Protein AF-A0A662YD24-F1 (afdb_monomer_lite)

Radius of gyration: 23.72 Å; chains: 1; bounding box: 53×41×60 Å

Structure (mmCIF, N/CA/C/O backbone):
data_AF-A0A662YD24-F1
#
_entry.id   AF-A0A662YD24-F1
#
loop_
_atom_site.group_PDB
_atom_site.id
_atom_site.type_symbol
_atom_site.label_atom_id
_atom_site.label_alt_id
_atom_site.label_comp_id
_atom_site.label_asym_id
_atom_site.label_entity_id
_atom_site.label_seq_id
_atom_site.pdbx_PDB_ins_code
_atom_site.Cartn_x
_atom_site.Cartn_y
_atom_site.Cartn_z
_atom_site.occupancy
_atom_site.B_iso_or_equiv
_atom_site.auth_seq_id
_atom_site.auth_comp_id
_atom_site.auth_asym_id
_atom_site.auth_atom_id
_atom_site.pdbx_PDB_model_num
ATOM 1 N N . VAL A 1 1 ? -9.708 -25.178 0.524 1.00 59.88 1 VAL A N 1
ATOM 2 C CA . VAL A 1 1 ? -10.673 -24.578 1.468 1.00 59.88 1 VAL A CA 1
ATOM 3 C C . VAL A 1 1 ? -10.230 -23.145 1.630 1.00 59.88 1 VAL A C 1
ATOM 5 O O . VAL A 1 1 ? -9.036 -22.962 1.853 1.00 59.88 1 VAL A O 1
ATOM 8 N N . ASP A 1 2 ? -11.105 -22.173 1.386 1.00 69.94 2 ASP A N 1
ATOM 9 C CA . ASP A 1 2 ? -10.771 -20.781 1.680 1.00 69.94 2 ASP A CA 1
ATOM 10 C C . ASP A 1 2 ? -10.550 -20.667 3.195 1.00 69.94 2 ASP A C 1
ATOM 12 O O . ASP A 1 2 ? -11.336 -21.193 3.984 1.00 69.94 2 ASP A O 1
ATOM 16 N N . VAL A 1 3 ? -9.420 -20.099 3.605 1.00 65.69 3 VAL A N 1
ATOM 17 C CA . VAL A 1 3 ? -9.069 -20.001 5.028 1.00 65.69 3 VAL A CA 1
ATOM 18 C C . VAL A 1 3 ? -9.984 -18.988 5.718 1.00 65.69 3 VAL A C 1
ATOM 20 O O . VAL A 1 3 ? -10.298 -19.160 6.895 1.00 65.69 3 VAL A O 1
ATOM 23 N N . ASP A 1 4 ? -10.490 -18.008 4.968 1.00 72.56 4 ASP A N 1
ATOM 24 C CA . ASP A 1 4 ? -11.421 -17.001 5.471 1.00 72.56 4 ASP A CA 1
ATOM 25 C C . ASP A 1 4 ? -12.812 -17.602 5.752 1.00 72.56 4 ASP A C 1
ATOM 27 O O . ASP A 1 4 ? -13.483 -17.189 6.699 1.00 72.56 4 ASP A O 1
ATOM 31 N N . ASP A 1 5 ? -13.215 -18.648 5.015 1.00 76.31 5 ASP A N 1
ATOM 32 C CA . ASP A 1 5 ? -14.465 -19.384 5.268 1.00 76.31 5 ASP A CA 1
ATOM 33 C C . ASP A 1 5 ? -14.425 -20.161 6.597 1.00 76.31 5 ASP A C 1
ATOM 35 O O . ASP A 1 5 ? -15.463 -20.397 7.219 1.00 76.31 5 ASP A O 1
ATOM 39 N N . LEU A 1 6 ? -13.231 -20.568 7.048 1.00 81.88 6 LEU A N 1
ATOM 40 C CA . LEU A 1 6 ? -13.041 -21.276 8.321 1.00 81.88 6 LEU A CA 1
ATOM 41 C C . LEU A 1 6 ? -13.067 -20.330 9.529 1.00 81.88 6 LEU A C 1
ATOM 43 O O . LEU A 1 6 ? -13.364 -20.771 10.640 1.00 81.88 6 LEU A O 1
ATOM 47 N N . TYR A 1 7 ? -12.774 -19.045 9.318 1.00 78.69 7 TYR A N 1
ATOM 48 C CA . TYR A 1 7 ? -12.680 -18.030 10.367 1.00 78.69 7 TYR A CA 1
ATOM 49 C C . TYR A 1 7 ? -13.389 -16.744 9.928 1.00 78.69 7 TYR A C 1
ATOM 51 O O . TYR A 1 7 ? -12.737 -15.738 9.632 1.00 78.69 7 TYR A O 1
ATOM 59 N N . PRO A 1 8 ? -14.733 -16.759 9.883 1.00 84.75 8 PRO A N 1
ATOM 60 C CA . PRO A 1 8 ? -15.501 -15.620 9.413 1.00 84.75 8 PRO A CA 1
ATOM 61 C C . PRO A 1 8 ? -15.218 -14.381 10.265 1.00 84.75 8 PRO A C 1
ATOM 63 O O . PRO A 1 8 ? -15.161 -14.433 11.495 1.00 84.75 8 PRO A O 1
ATOM 66 N N . TYR A 1 9 ? -15.068 -13.242 9.593 1.00 85.69 9 TYR A N 1
ATOM 67 C CA . TYR A 1 9 ? -14.779 -11.970 10.246 1.00 85.69 9 TYR A CA 1
ATOM 68 C C . TYR A 1 9 ? -15.858 -11.588 11.275 1.00 85.69 9 TYR A C 1
ATOM 70 O O . TYR A 1 9 ? -17.038 -11.471 10.938 1.00 85.69 9 TYR A O 1
ATOM 78 N N . ASN A 1 10 ? -15.431 -11.309 12.512 1.00 88.38 10 ASN A N 1
ATOM 79 C CA . ASN A 1 10 ? -16.286 -10.818 13.592 1.00 88.38 10 ASN A CA 1
ATOM 80 C C . ASN A 1 10 ? -15.964 -9.342 13.928 1.00 88.38 10 ASN A C 1
ATOM 82 O O . ASN A 1 10 ? -14.925 -9.067 14.538 1.00 88.38 10 ASN A O 1
ATOM 86 N N . PRO A 1 11 ? -16.845 -8.377 13.593 1.00 87.19 11 PRO A N 1
ATOM 87 C CA . PRO A 1 11 ? -16.607 -6.949 13.837 1.00 87.19 11 PRO A CA 1
ATOM 88 C C . PRO A 1 11 ? -16.640 -6.540 15.318 1.00 87.19 11 PRO A C 1
ATOM 90 O O . PRO A 1 11 ? -16.253 -5.415 15.650 1.00 87.19 11 PRO A O 1
ATOM 93 N N . SER A 1 12 ? -17.109 -7.425 16.200 1.00 89.94 12 SER A N 1
ATOM 94 C CA . SER A 1 12 ? -17.117 -7.210 17.651 1.00 89.94 12 SER A CA 1
ATOM 95 C C . SER A 1 12 ? -15.782 -7.549 18.311 1.00 89.94 12 SER A C 1
ATOM 97 O O . SER A 1 12 ? -15.547 -7.125 19.437 1.00 89.94 12 SER A O 1
ATOM 99 N N . GLU A 1 13 ? -14.909 -8.283 17.621 1.00 90.25 13 GLU A N 1
ATOM 100 C CA . GLU A 1 13 ? -13.639 -8.775 18.170 1.00 90.25 13 GLU A CA 1
ATOM 101 C C . GLU A 1 13 ? -12.427 -8.295 17.365 1.00 90.25 13 GLU A C 1
ATOM 103 O O . GLU A 1 13 ? -11.344 -8.117 17.920 1.00 90.25 13 GLU A O 1
ATOM 108 N N . TYR A 1 14 ? -12.605 -8.025 16.068 1.00 89.94 14 TYR A N 1
ATOM 109 C CA . TYR A 1 14 ? -11.510 -7.703 15.160 1.00 89.94 14 TYR A CA 1
ATOM 110 C C . TYR A 1 14 ? -11.749 -6.412 14.379 1.00 89.94 14 TYR A C 1
ATOM 112 O O . TYR A 1 14 ? -12.860 -6.095 13.947 1.00 89.94 14 TYR A O 1
ATOM 120 N N . VAL A 1 15 ? -10.665 -5.685 14.112 1.00 90.50 15 VAL A N 1
ATOM 121 C CA . VAL A 1 15 ? -10.668 -4.544 13.190 1.00 90.50 15 VAL A CA 1
ATOM 122 C C . VAL A 1 15 ? -10.335 -5.031 11.789 1.00 90.50 15 VAL A C 1
ATOM 124 O O . VAL A 1 15 ? -9.327 -5.704 11.588 1.00 90.50 15 VAL A O 1
ATOM 127 N N . ARG A 1 16 ? -11.143 -4.636 10.804 1.00 90.25 16 ARG A N 1
ATOM 128 C CA . ARG A 1 16 ? -10.837 -4.869 9.393 1.00 90.25 16 ARG A CA 1
ATOM 129 C C . ARG A 1 16 ? -10.109 -3.669 8.793 1.00 90.25 16 ARG A C 1
ATOM 131 O O . ARG A 1 16 ? -10.621 -2.546 8.825 1.00 90.25 16 ARG A O 1
ATOM 138 N N . LYS A 1 17 ? -8.939 -3.924 8.209 1.00 89.00 17 LYS A N 1
ATOM 139 C CA . LYS A 1 17 ? -8.144 -2.953 7.449 1.00 89.00 17 LYS A CA 1
ATOM 140 C C . LYS A 1 17 ? -7.943 -3.486 6.036 1.00 89.00 17 LYS A C 1
ATOM 142 O O . LYS A 1 17 ? -7.218 -4.456 5.841 1.00 89.00 17 LYS A O 1
ATOM 147 N N . ASP A 1 18 ? -8.585 -2.844 5.070 1.00 88.69 18 ASP A N 1
ATOM 148 C CA . ASP A 1 18 ? -8.429 -3.178 3.660 1.00 88.69 18 ASP A CA 1
ATOM 149 C C . ASP A 1 18 ? -7.336 -2.302 3.041 1.00 88.69 18 ASP A C 1
ATOM 151 O O . ASP A 1 18 ? -7.263 -1.091 3.288 1.00 88.69 18 ASP A O 1
ATOM 155 N N . TYR A 1 19 ? -6.522 -2.918 2.190 1.00 86.88 19 TYR A N 1
ATOM 156 C CA . TYR A 1 19 ? -5.499 -2.246 1.402 1.00 86.88 19 TYR A CA 1
ATOM 157 C C . TYR A 1 19 ? -5.849 -2.368 -0.075 1.00 86.88 19 TYR A C 1
ATOM 159 O O . TYR A 1 19 ? -6.164 -3.446 -0.574 1.00 86.88 19 TYR A O 1
ATOM 167 N N . SER A 1 20 ? -5.787 -1.258 -0.793 1.00 87.75 20 SER A N 1
ATOM 168 C CA . SER A 1 20 ? -5.928 -1.231 -2.244 1.00 87.75 20 SER A CA 1
ATOM 169 C C . SER A 1 20 ? -4.747 -0.479 -2.824 1.00 87.75 20 SER A C 1
ATOM 171 O O . SER A 1 20 ? -4.421 0.616 -2.374 1.00 87.75 20 SER A O 1
ATOM 173 N N . GLY A 1 21 ? -4.080 -1.075 -3.802 1.00 88.44 21 GLY A N 1
ATOM 174 C CA . GLY A 1 21 ? -2.898 -0.499 -4.425 1.00 88.44 21 GLY A CA 1
ATOM 175 C C . GLY A 1 21 ? -2.955 -0.650 -5.932 1.00 88.44 21 GLY A C 1
ATOM 176 O O . GLY A 1 21 ? -3.482 -1.633 -6.445 1.00 88.44 21 GLY A O 1
ATOM 177 N N . ALA A 1 22 ? -2.396 0.327 -6.634 1.00 89.81 22 ALA A N 1
ATOM 178 C CA . ALA A 1 22 ? -2.190 0.269 -8.069 1.00 89.81 22 ALA A CA 1
ATOM 179 C C . ALA A 1 22 ? -0.760 0.693 -8.394 1.00 89.81 22 ALA A C 1
ATOM 181 O O . ALA A 1 22 ? -0.246 1.677 -7.855 1.00 89.81 22 ALA A O 1
ATOM 182 N N . VAL A 1 23 ? -0.130 -0.051 -9.298 1.00 89.25 23 VAL A N 1
ATOM 183 C CA . VAL A 1 23 ? 1.192 0.250 -9.840 1.00 89.25 23 VAL A CA 1
ATOM 184 C C . VAL A 1 23 ? 1.081 0.293 -11.355 1.00 89.25 23 VAL A C 1
ATOM 186 O O . VAL A 1 23 ? 0.543 -0.623 -11.969 1.00 89.25 23 VAL A O 1
ATOM 189 N N . VAL A 1 24 ? 1.601 1.360 -11.954 1.00 93.50 24 VAL A N 1
ATOM 190 C CA . VAL A 1 24 ? 1.692 1.535 -13.401 1.00 93.50 24 VAL A CA 1
ATOM 191 C C . VAL A 1 24 ? 3.162 1.668 -13.767 1.00 93.50 24 VAL A C 1
ATOM 193 O O . VAL A 1 24 ? 3.841 2.586 -13.303 1.00 93.50 24 VAL A O 1
ATOM 196 N N . LEU A 1 25 ? 3.640 0.759 -14.612 1.00 91.06 25 LEU A N 1
ATOM 197 C CA . LEU A 1 25 ? 4.974 0.808 -15.200 1.00 91.06 25 LEU A CA 1
ATOM 198 C C . LEU A 1 25 ? 4.851 1.311 -16.635 1.00 91.06 25 LEU A C 1
ATOM 200 O O . LEU A 1 25 ? 4.077 0.776 -17.423 1.00 91.06 25 LEU A O 1
ATOM 204 N N . THR A 1 26 ? 5.583 2.367 -16.969 1.00 94.44 26 THR A N 1
ATOM 205 C CA . THR A 1 26 ? 5.638 2.919 -18.325 1.00 94.44 26 THR A CA 1
ATOM 206 C C . THR A 1 26 ? 7.066 2.828 -18.835 1.00 94.44 26 THR A C 1
ATOM 208 O O . THR A 1 26 ? 7.951 3.494 -18.305 1.00 94.44 26 THR A O 1
ATOM 211 N N . ALA A 1 27 ? 7.282 1.999 -19.851 1.00 92.00 27 ALA A N 1
ATOM 212 C CA . ALA A 1 27 ? 8.557 1.892 -20.543 1.00 92.00 27 ALA A CA 1
ATOM 213 C C . ALA A 1 27 ? 8.672 2.994 -21.604 1.00 92.00 27 ALA A C 1
ATOM 215 O O . ALA A 1 27 ? 7.741 3.216 -22.379 1.00 92.00 27 ALA A O 1
ATOM 216 N N . MET A 1 28 ? 9.807 3.683 -21.633 1.00 90.62 28 MET A N 1
ATOM 217 C CA . MET A 1 28 ? 10.119 4.743 -22.586 1.00 90.62 28 MET A CA 1
ATOM 218 C C . MET A 1 28 ? 11.530 4.521 -23.123 1.00 90.62 28 MET A C 1
ATOM 220 O O . MET A 1 28 ? 12.425 4.143 -22.373 1.00 90.62 28 MET A O 1
ATOM 224 N N . LYS A 1 29 ? 11.731 4.767 -24.415 1.00 89.50 29 LYS A N 1
ATOM 225 C CA . LYS A 1 29 ? 13.062 4.805 -25.022 1.00 89.50 29 LYS A CA 1
ATOM 226 C C . LYS A 1 29 ? 13.558 6.244 -25.006 1.00 89.50 29 LYS A C 1
ATOM 228 O O . LYS A 1 29 ? 12.829 7.142 -25.429 1.00 89.50 29 LYS A O 1
ATOM 233 N N . ARG A 1 30 ? 14.765 6.466 -24.500 1.00 80.12 30 ARG A N 1
ATOM 234 C CA . ARG A 1 30 ? 15.424 7.768 -24.478 1.00 80.12 30 ARG A CA 1
ATOM 235 C C . ARG A 1 30 ? 16.714 7.669 -25.278 1.00 80.12 30 ARG A C 1
ATOM 237 O O . ARG A 1 30 ? 17.546 6.815 -24.996 1.00 80.12 30 ARG A O 1
ATOM 244 N N . LYS A 1 31 ? 16.906 8.578 -26.233 1.00 76.94 31 LYS A N 1
ATOM 245 C CA . LYS A 1 31 ? 18.191 8.689 -26.920 1.00 76.94 31 LYS A CA 1
ATOM 246 C C . LYS A 1 31 ? 19.243 9.149 -25.912 1.00 76.94 31 LYS A C 1
ATOM 248 O O . LYS A 1 31 ? 19.020 10.127 -25.198 1.00 76.94 31 LYS A O 1
ATOM 253 N N . LYS A 1 32 ? 20.365 8.438 -25.838 1.00 68.69 32 LYS A N 1
ATOM 254 C CA . LYS A 1 32 ? 21.499 8.806 -24.988 1.00 68.69 32 LYS A CA 1
ATOM 255 C C . LYS A 1 32 ? 21.998 10.186 -25.426 1.00 68.69 32 LYS A C 1
ATOM 257 O O . LYS A 1 32 ? 22.391 10.353 -26.580 1.00 68.69 32 LYS A O 1
ATOM 262 N N . GLU A 1 33 ? 21.933 11.189 -24.549 1.00 62.03 33 GLU A N 1
ATOM 263 C CA . GLU A 1 33 ? 22.526 12.492 -24.858 1.00 62.03 33 GLU A CA 1
ATOM 264 C C . GLU A 1 33 ? 24.036 12.296 -24.997 1.00 62.03 33 GLU A C 1
ATOM 266 O O . GLU A 1 33 ? 24.719 11.863 -24.065 1.00 62.03 33 GLU A O 1
ATOM 271 N N . VAL A 1 34 ? 24.544 12.557 -26.201 1.00 57.69 34 VAL A N 1
ATOM 272 C CA . VAL A 1 34 ? 25.975 12.576 -26.489 1.00 57.69 34 VAL A CA 1
ATOM 273 C C . VAL A 1 34 ? 26.546 13.763 -25.725 1.00 57.69 34 VAL A C 1
ATOM 275 O O . VAL A 1 34 ? 26.470 14.901 -26.182 1.00 57.69 34 VAL A O 1
ATOM 278 N N . GLY A 1 35 ? 27.075 13.509 -24.528 1.00 51.38 35 GLY A N 1
ATOM 279 C CA . GLY A 1 35 ? 27.946 14.466 -23.862 1.00 51.38 35 GLY A CA 1
ATOM 280 C C . GLY A 1 35 ? 29.090 14.828 -24.808 1.00 51.38 35 GLY A C 1
ATOM 281 O O . GLY A 1 35 ? 29.608 13.957 -25.508 1.00 51.38 35 GLY A O 1
ATOM 282 N N . GLU A 1 36 ? 29.446 16.111 -24.851 1.00 50.91 36 GLU A N 1
ATOM 283 C CA . GLU A 1 36 ? 30.554 16.689 -25.620 1.00 50.91 36 GLU A CA 1
ATOM 284 C C . GLU A 1 36 ? 31.911 16.062 -25.238 1.00 50.91 36 GLU A C 1
ATOM 286 O O . GLU A 1 36 ? 32.741 16.683 -24.583 1.00 50.91 36 GLU A O 1
ATOM 291 N N . SER A 1 37 ? 32.154 14.801 -25.592 1.00 52.16 37 SER A N 1
ATOM 292 C CA . SER A 1 37 ? 33.438 14.127 -25.378 1.00 52.16 37 SER A CA 1
ATOM 293 C C . SER A 1 37 ? 33.541 12.790 -26.118 1.00 52.16 37 SER A C 1
ATOM 295 O O . SER A 1 37 ? 33.961 11.787 -25.553 1.00 52.16 37 SER A O 1
ATOM 297 N N . SER A 1 38 ? 33.220 12.753 -27.410 1.00 43.31 38 SER A N 1
ATOM 298 C CA . SER A 1 38 ? 33.982 11.923 -28.359 1.00 43.31 38 SER A CA 1
ATOM 299 C C . SER A 1 38 ? 33.563 12.216 -29.785 1.00 43.31 38 SER A C 1
ATOM 301 O O . SER A 1 38 ? 32.514 11.789 -30.259 1.00 43.31 38 SER A O 1
ATOM 303 N N . ALA A 1 39 ? 34.435 12.931 -30.486 1.00 51.09 39 ALA A N 1
ATOM 304 C CA . ALA A 1 39 ? 34.498 12.818 -31.925 1.00 51.09 39 ALA A CA 1
ATOM 305 C C . ALA A 1 39 ? 34.911 11.380 -32.291 1.00 51.09 39 ALA A C 1
ATOM 307 O O . ALA A 1 39 ? 35.792 10.805 -31.655 1.00 51.09 39 ALA A O 1
ATOM 308 N N . THR A 1 40 ? 34.314 10.877 -33.374 1.00 47.88 40 THR A N 1
ATOM 309 C CA . THR A 1 40 ? 34.678 9.688 -34.169 1.00 47.88 40 THR A CA 1
ATOM 310 C C . THR A 1 40 ? 34.172 8.330 -33.668 1.00 47.88 40 THR A C 1
ATOM 312 O O . THR A 1 40 ? 34.766 7.695 -32.805 1.00 47.88 40 THR A O 1
ATOM 315 N N . THR A 1 41 ? 33.123 7.802 -34.305 1.00 42.06 41 THR A N 1
ATOM 316 C CA . THR A 1 41 ? 33.218 6.758 -35.354 1.00 42.06 41 THR A CA 1
ATOM 317 C C . THR A 1 41 ? 31.812 6.228 -35.659 1.00 42.06 41 THR A C 1
ATOM 319 O O . THR A 1 41 ? 31.042 5.923 -34.755 1.00 42.06 41 THR A O 1
ATOM 322 N N . GLU A 1 42 ? 31.477 6.161 -36.945 1.00 53.25 42 GLU A N 1
ATOM 323 C CA . GLU A 1 42 ? 30.235 5.604 -37.483 1.00 53.25 42 GLU A CA 1
ATOM 324 C C . GLU A 1 42 ? 30.072 4.120 -37.103 1.00 53.25 42 GLU A C 1
ATOM 326 O O . GLU A 1 42 ? 30.923 3.290 -37.419 1.00 53.25 42 GLU A O 1
ATOM 331 N N . GLY A 1 43 ? 28.952 3.784 -36.459 1.00 42.94 43 GLY A N 1
ATOM 332 C CA . GLY A 1 43 ? 28.474 2.421 -36.229 1.00 42.94 43 GLY A CA 1
ATOM 333 C C . GLY A 1 43 ? 26.950 2.445 -36.048 1.00 42.94 43 GLY A C 1
ATOM 334 O O . GLY A 1 43 ? 26.448 3.366 -35.399 1.00 42.94 43 GLY A O 1
ATOM 335 N N . PRO A 1 44 ? 26.184 1.517 -36.654 1.00 54.22 44 PRO A N 1
ATOM 336 C CA . PRO A 1 44 ? 24.739 1.508 -36.524 1.00 54.22 44 PRO A CA 1
ATOM 337 C C . PRO A 1 44 ? 24.411 0.855 -35.192 1.00 54.22 44 PRO A C 1
ATOM 339 O O . PRO A 1 44 ? 24.602 -0.342 -35.057 1.00 54.22 44 PRO A O 1
ATOM 342 N N . GLU A 1 45 ? 23.989 1.655 -34.223 1.00 52.56 45 GLU A N 1
ATOM 343 C CA . GLU A 1 45 ? 23.090 1.299 -33.121 1.00 52.56 45 GLU A CA 1
ATOM 344 C C . GLU A 1 45 ? 23.149 2.466 -32.133 1.00 52.56 45 GLU A C 1
ATOM 346 O O . GLU A 1 45 ? 23.951 2.509 -31.204 1.00 52.56 45 GLU A O 1
ATOM 351 N N . ASP A 1 46 ? 22.306 3.472 -32.385 1.00 56.38 46 ASP A N 1
ATOM 352 C CA . ASP A 1 46 ? 21.849 4.367 -31.327 1.00 56.38 46 ASP A CA 1
ATOM 353 C C . ASP A 1 46 ? 21.238 3.460 -30.237 1.00 56.38 46 ASP A C 1
ATOM 355 O O . ASP A 1 46 ? 20.085 3.041 -30.351 1.00 56.38 46 ASP A O 1
ATOM 359 N N . GLU A 1 47 ? 22.023 3.069 -29.228 1.00 62.53 47 GLU A N 1
ATOM 360 C CA . GLU A 1 47 ? 21.526 2.335 -28.062 1.00 62.53 47 GLU A CA 1
ATOM 361 C C . GLU A 1 47 ? 20.565 3.256 -27.301 1.00 62.53 47 GLU A C 1
ATOM 363 O O . GLU A 1 47 ? 20.952 4.033 -26.424 1.00 62.53 47 GLU A O 1
ATOM 368 N N . ASP A 1 48 ? 19.294 3.208 -27.692 1.00 73.94 48 ASP A N 1
ATOM 369 C CA . ASP A 1 48 ? 18.204 3.844 -26.972 1.00 73.94 48 ASP A CA 1
ATOM 370 C C . ASP A 1 48 ? 18.182 3.304 -25.536 1.00 73.94 48 ASP A C 1
ATOM 372 O O . ASP A 1 48 ? 17.939 2.119 -25.291 1.00 73.94 48 ASP A O 1
ATOM 376 N N . GLU A 1 49 ? 18.396 4.185 -24.565 1.00 83.56 49 GLU A N 1
ATOM 377 C CA . GLU A 1 49 ? 18.310 3.854 -23.153 1.00 83.56 49 GLU A CA 1
ATOM 378 C C . GLU A 1 49 ? 16.848 3.562 -22.790 1.00 83.56 49 GLU A C 1
ATOM 380 O O . GLU A 1 49 ? 15.958 4.405 -22.962 1.00 83.56 49 GLU A O 1
ATOM 385 N N . LEU A 1 50 ? 16.582 2.364 -22.264 1.00 84.25 50 LEU A N 1
ATOM 386 C CA . LEU A 1 50 ? 15.264 2.011 -21.750 1.00 84.25 50 LEU A CA 1
ATOM 387 C C . LEU A 1 50 ? 15.069 2.613 -20.354 1.00 84.25 50 LEU A C 1
ATOM 389 O O . LEU A 1 50 ? 15.642 2.149 -19.371 1.00 84.25 50 LEU A O 1
ATOM 393 N N . VAL A 1 51 ? 14.191 3.605 -20.255 1.00 87.62 51 VAL A N 1
ATOM 394 C CA . VAL A 1 51 ? 13.769 4.204 -18.988 1.00 87.62 51 VAL A CA 1
ATOM 395 C C . VAL A 1 51 ? 12.405 3.643 -18.603 1.00 87.62 51 VAL A C 1
ATOM 397 O O . VAL A 1 51 ? 11.431 3.776 -19.344 1.00 87.62 51 VAL A O 1
ATOM 400 N N . VAL A 1 52 ? 12.303 3.045 -17.416 1.00 87.94 52 VAL A N 1
ATOM 401 C CA . VAL A 1 52 ? 11.020 2.601 -16.854 1.00 87.94 52 VAL A CA 1
ATOM 402 C C . VAL A 1 52 ? 10.574 3.586 -15.780 1.00 87.94 52 VAL A C 1
ATOM 404 O O . VAL A 1 52 ? 11.200 3.715 -14.730 1.00 87.94 52 VAL A O 1
ATOM 407 N N . VAL A 1 53 ? 9.462 4.274 -16.031 1.00 90.69 53 VAL A N 1
ATOM 408 C CA . VAL A 1 53 ? 8.821 5.156 -15.053 1.00 90.69 53 VAL A CA 1
ATOM 409 C C . VAL A 1 53 ? 7.764 4.370 -14.295 1.00 90.69 53 VAL A C 1
ATOM 411 O O . VAL A 1 53 ? 6.794 3.884 -14.877 1.00 90.69 53 VAL A O 1
ATOM 414 N N . MET A 1 54 ? 7.927 4.292 -12.980 1.00 89.19 54 MET A N 1
ATOM 415 C CA . MET A 1 54 ? 6.947 3.691 -12.090 1.00 89.19 54 MET A CA 1
ATOM 416 C C . MET A 1 54 ? 6.082 4.763 -11.425 1.00 89.19 54 MET A C 1
ATOM 418 O O . MET A 1 54 ? 6.588 5.676 -10.774 1.00 89.19 54 MET A O 1
ATOM 422 N N . ARG A 1 55 ? 4.762 4.608 -11.525 1.00 91.06 55 ARG A N 1
ATOM 423 C CA . ARG A 1 55 ? 3.769 5.384 -10.774 1.00 91.06 55 ARG A CA 1
ATOM 424 C C . ARG A 1 55 ? 3.015 4.440 -9.852 1.00 91.06 55 ARG A C 1
ATOM 426 O O . ARG A 1 55 ? 2.649 3.343 -10.263 1.00 91.06 55 ARG A O 1
ATOM 433 N N . ARG A 1 56 ? 2.784 4.853 -8.609 1.00 88.44 56 ARG A N 1
ATOM 434 C CA . ARG A 1 56 ? 2.073 4.042 -7.616 1.00 88.44 56 ARG A CA 1
ATOM 435 C C . ARG A 1 56 ? 1.062 4.877 -6.854 1.00 88.44 56 ARG A C 1
ATOM 437 O O . ARG A 1 56 ? 1.309 6.053 -6.599 1.00 88.44 56 ARG A O 1
ATOM 444 N N . ALA A 1 57 ? -0.034 4.246 -6.469 1.00 87.56 57 ALA A N 1
ATOM 445 C CA . ALA A 1 57 ? -1.033 4.807 -5.577 1.00 87.56 57 ALA A CA 1
ATOM 446 C C . ALA A 1 57 ? -1.503 3.724 -4.606 1.00 87.56 57 ALA A C 1
ATOM 448 O O . ALA A 1 57 ? -1.593 2.550 -4.969 1.00 87.56 57 ALA A O 1
ATOM 449 N N . GLY A 1 58 ? -1.797 4.130 -3.377 1.00 85.56 58 GLY A N 1
ATOM 450 C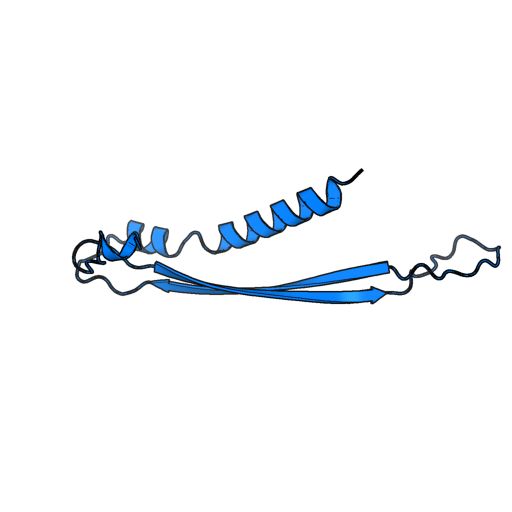 CA . GLY A 1 58 ? -2.318 3.260 -2.334 1.00 85.56 58 GLY A CA 1
ATOM 451 C C . GLY A 1 58 ? -3.479 3.933 -1.619 1.00 85.56 58 GLY A C 1
ATOM 452 O O . GLY A 1 58 ? -3.467 5.142 -1.403 1.00 85.56 58 GLY A O 1
ATOM 453 N N . TYR A 1 59 ? -4.473 3.138 -1.250 1.00 86.06 59 TYR A N 1
ATOM 454 C CA . TYR A 1 59 ? -5.621 3.534 -0.454 1.00 86.06 59 TYR A CA 1
ATOM 455 C C . TYR A 1 59 ? -5.806 2.529 0.684 1.00 86.06 59 TYR A C 1
ATOM 457 O O . TYR A 1 59 ? -5.773 1.317 0.469 1.00 86.06 59 TYR A O 1
ATOM 465 N N . VAL A 1 60 ? -5.980 3.043 1.899 1.00 87.25 60 VAL A N 1
ATOM 466 C CA . VAL A 1 60 ? -6.275 2.246 3.093 1.00 87.25 60 VAL A CA 1
ATOM 467 C C . VAL A 1 60 ? -7.692 2.562 3.536 1.00 87.25 60 VAL A C 1
ATOM 469 O O . VAL A 1 60 ? -8.039 3.731 3.711 1.00 87.25 60 VAL A O 1
ATOM 472 N N . LYS A 1 61 ? -8.481 1.521 3.797 1.00 89.75 61 LYS A N 1
ATOM 473 C CA . LYS A 1 61 ? -9.785 1.643 4.446 1.00 89.75 61 LYS A CA 1
ATOM 474 C C . LYS A 1 61 ? -9.773 0.896 5.771 1.00 89.75 61 LYS A C 1
ATOM 476 O O . LYS A 1 61 ? -9.685 -0.327 5.799 1.00 89.75 61 LYS A O 1
ATOM 481 N N . ILE A 1 62 ? -9.899 1.636 6.867 1.00 89.69 62 ILE A N 1
ATOM 482 C CA . ILE A 1 62 ? -10.120 1.064 8.197 1.00 89.69 62 ILE A CA 1
ATOM 483 C C . ILE A 1 62 ? -11.625 1.088 8.451 1.00 89.69 62 ILE A C 1
ATOM 485 O O . ILE A 1 62 ? -12.247 2.152 8.427 1.00 89.69 62 ILE A O 1
ATOM 489 N N . HIS A 1 63 ? -12.227 -0.081 8.653 1.00 89.38 63 HIS A N 1
ATOM 490 C CA . HIS A 1 63 ? -13.644 -0.173 8.996 1.00 89.38 63 HIS A CA 1
ATOM 491 C C . HIS A 1 63 ? -13.844 0.186 10.464 1.00 89.38 63 HIS A C 1
ATOM 493 O O . HIS A 1 63 ? -13.032 -0.178 11.313 1.00 89.38 63 HIS A O 1
ATOM 499 N N . ARG A 1 64 ? -14.937 0.894 10.771 1.00 87.81 64 ARG A N 1
ATOM 500 C CA . ARG A 1 64 ? -15.287 1.227 12.154 1.00 87.81 64 ARG A CA 1
ATOM 501 C C . ARG A 1 64 ? -15.652 -0.066 12.901 1.00 87.81 64 ARG A C 1
ATOM 503 O O . ARG A 1 64 ? -16.639 -0.690 12.511 1.00 87.81 64 ARG A O 1
ATOM 510 N N . PRO A 1 65 ? -14.914 -0.458 13.952 1.00 90.19 65 PRO A N 1
ATOM 511 C CA . PRO A 1 65 ? -15.278 -1.621 14.754 1.00 90.19 65 PRO A CA 1
ATOM 512 C C . PRO A 1 65 ? -16.490 -1.333 15.647 1.00 90.19 65 PRO A C 1
ATOM 514 O O . PRO A 1 65 ? -16.822 -0.175 15.912 1.00 90.19 65 PRO A O 1
ATOM 517 N N . ALA A 1 66 ? -17.128 -2.395 16.146 1.00 93.19 66 ALA A N 1
ATOM 518 C CA . ALA A 1 66 ? -18.253 -2.289 17.079 1.00 93.19 66 ALA A CA 1
ATOM 519 C C . ALA A 1 66 ? -17.823 -2.008 18.536 1.00 93.19 66 ALA A C 1
ATOM 521 O O . ALA A 1 66 ? -18.670 -1.837 19.410 1.00 93.19 66 ALA A O 1
ATOM 522 N N . PHE A 1 67 ? -16.516 -1.945 18.799 1.00 91.88 67 PHE A N 1
ATOM 523 C CA . PHE A 1 67 ? -15.925 -1.714 20.114 1.00 91.88 67 PHE A CA 1
ATOM 524 C C . PHE A 1 67 ? -15.033 -0.462 20.11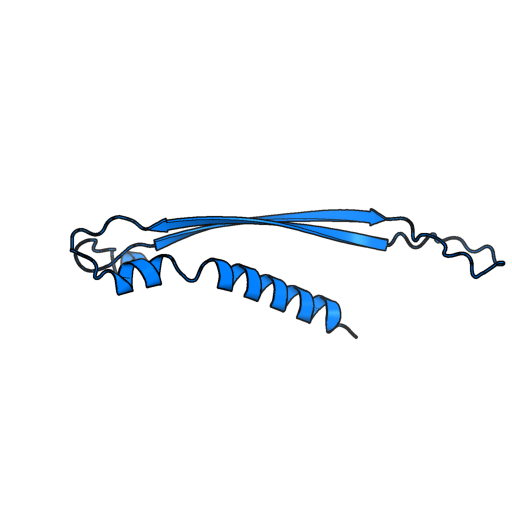5 1.00 91.88 67 PHE A C 1
ATOM 526 O O . PHE A 1 67 ? -14.513 -0.066 19.067 1.00 91.88 67 PHE A O 1
ATOM 533 N N . PRO A 1 68 ? -14.834 0.185 21.276 1.00 91.25 68 PRO A N 1
ATOM 534 C CA . PRO A 1 68 ? -13.938 1.329 21.375 1.00 91.25 68 PRO A CA 1
ATOM 535 C C . PRO A 1 68 ? -12.483 0.898 21.153 1.00 91.25 68 PRO A C 1
ATOM 537 O O . PRO A 1 68 ? -11.983 -0.016 21.805 1.00 91.25 68 PRO A O 1
ATOM 540 N N . LEU A 1 69 ? -11.787 1.591 20.252 1.00 90.00 69 LEU A N 1
ATOM 541 C CA . LEU A 1 69 ? -10.356 1.405 20.025 1.00 90.00 69 LEU A CA 1
ATOM 542 C C . LEU A 1 69 ? -9.548 2.399 20.870 1.00 90.00 69 LEU A C 1
ATOM 544 O O . LEU A 1 69 ? -9.792 3.604 20.755 1.00 90.00 69 LEU A O 1
ATOM 548 N N . PRO A 1 70 ? -8.548 1.946 21.649 1.00 92.25 70 PRO A N 1
ATOM 549 C CA . PRO A 1 70 ? -7.586 2.843 22.282 1.00 92.25 70 PRO A CA 1
ATOM 550 C C . PRO A 1 70 ? -6.899 3.742 21.246 1.00 92.25 70 PRO A C 1
ATOM 552 O O . PRO A 1 70 ? -6.560 3.278 20.158 1.00 92.25 70 PRO A O 1
ATOM 555 N N . GLU A 1 71 ? -6.640 5.003 21.594 1.00 89.62 71 GLU A N 1
ATOM 556 C CA . GLU A 1 71 ? -6.035 6.000 20.690 1.00 89.62 71 GLU A CA 1
ATOM 557 C C . GLU A 1 71 ? -4.727 5.498 20.054 1.00 89.62 71 GLU A C 1
ATOM 559 O O . GLU A 1 71 ? -4.532 5.586 18.843 1.00 89.62 71 GLU A O 1
ATOM 564 N N . LEU A 1 72 ? -3.867 4.862 20.855 1.00 89.88 72 LEU A N 1
ATOM 565 C CA . LEU A 1 72 ? -2.612 4.273 20.384 1.00 89.88 72 LEU A CA 1
ATOM 566 C C . LEU A 1 72 ? -2.840 3.199 19.306 1.00 89.88 72 LEU A C 1
ATOM 568 O O . LEU A 1 72 ? -2.093 3.123 18.333 1.00 89.88 72 LEU A O 1
ATOM 572 N N . ALA A 1 73 ? -3.889 2.386 19.454 1.00 88.88 73 ALA A N 1
ATOM 573 C CA . ALA A 1 73 ? -4.240 1.369 18.470 1.00 88.88 73 ALA A CA 1
ATOM 574 C C . ALA A 1 73 ? -4.772 2.004 17.175 1.00 88.88 73 ALA A C 1
ATOM 576 O O . ALA A 1 73 ? -4.451 1.527 16.090 1.00 88.88 73 ALA A O 1
ATOM 577 N N . GLN A 1 74 ? -5.526 3.106 17.264 1.00 86.44 74 GLN A N 1
ATOM 578 C CA . GLN A 1 74 ? -5.979 3.852 16.083 1.00 86.44 74 GLN A CA 1
ATOM 579 C C . GLN A 1 74 ? -4.793 4.436 15.302 1.00 86.44 74 GLN A C 1
ATOM 581 O O . GLN A 1 74 ? -4.716 4.281 14.084 1.00 86.44 74 GLN A O 1
ATOM 586 N N . GLN A 1 75 ? -3.828 5.034 16.001 1.00 86.62 75 GLN A N 1
ATOM 587 C CA . GLN A 1 75 ? -2.606 5.570 15.394 1.00 86.62 75 GLN A CA 1
ATOM 588 C C . GLN A 1 75 ? -1.762 4.469 14.743 1.00 86.62 75 GLN A C 1
ATOM 590 O O . GLN A 1 75 ? -1.307 4.618 13.606 1.00 86.62 75 GLN A O 1
ATOM 595 N N . ALA A 1 76 ? -1.606 3.33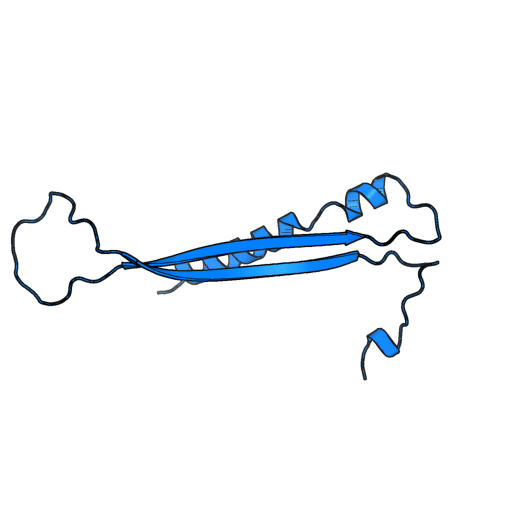1 15.422 1.00 85.81 76 ALA A N 1
ATOM 596 C CA . ALA A 1 76 ? -0.913 2.173 14.871 1.00 85.81 76 ALA A CA 1
ATOM 597 C C . ALA A 1 76 ? -1.606 1.637 13.607 1.00 85.81 76 ALA A C 1
ATOM 599 O O . ALA A 1 76 ? -0.935 1.331 12.626 1.00 85.81 76 ALA A O 1
ATOM 600 N N . LEU A 1 77 ? -2.944 1.587 13.582 1.00 85.25 77 LEU A N 1
ATOM 601 C CA . LEU A 1 77 ? -3.708 1.158 12.406 1.00 85.25 77 LEU A CA 1
ATOM 602 C C . LEU A 1 77 ? -3.537 2.101 11.212 1.00 85.25 77 LEU A C 1
ATOM 604 O O . LEU A 1 77 ? -3.567 1.637 10.072 1.00 85.25 77 LEU A O 1
ATOM 608 N N . LEU A 1 78 ? -3.358 3.399 11.447 1.00 79.38 78 LEU A N 1
ATOM 609 C CA . LEU A 1 78 ? -3.101 4.383 10.392 1.00 79.38 78 LEU A CA 1
ATOM 610 C C . LEU A 1 78 ? -1.665 4.303 9.856 1.00 79.38 78 LEU A C 1
ATOM 612 O O . LEU A 1 78 ? -1.419 4.598 8.687 1.00 79.38 78 LEU A O 1
ATOM 616 N N . THR A 1 79 ? -0.733 3.852 10.689 1.00 76.94 79 THR A N 1
ATOM 617 C CA . THR A 1 79 ? 0.682 3.706 10.344 1.00 76.94 79 THR A CA 1
ATOM 618 C C . THR A 1 79 ? 0.906 2.401 9.548 1.00 76.94 79 THR A C 1
ATOM 620 O O . THR A 1 79 ? 0.161 1.429 9.692 1.00 76.94 79 THR A O 1
ATOM 623 N N . GLY A 1 80 ? 1.878 2.375 8.628 1.00 69.81 80 GLY A N 1
ATOM 624 C CA . GLY A 1 80 ? 2.349 1.137 7.974 1.00 69.81 80 GLY A CA 1
ATOM 625 C C . GLY A 1 80 ? 2.044 0.949 6.480 1.00 69.81 80 GLY A C 1
ATOM 626 O O . GLY A 1 80 ? 2.615 0.060 5.859 1.00 69.81 80 GLY A O 1
ATOM 627 N N . MET A 1 81 ? 1.196 1.772 5.845 1.00 67.44 81 MET A N 1
ATOM 628 C CA . MET A 1 81 ? 1.018 1.685 4.377 1.00 67.44 81 MET A CA 1
ATOM 629 C C . MET A 1 81 ? 2.251 2.189 3.611 1.00 67.44 81 MET A C 1
ATOM 631 O O . MET A 1 81 ? 2.589 1.657 2.552 1.00 67.44 81 MET A O 1
ATOM 635 N N . THR A 1 82 ? 2.928 3.208 4.143 1.00 65.50 82 THR A N 1
ATOM 636 C CA . THR A 1 82 ? 4.148 3.770 3.549 1.00 65.50 82 THR A CA 1
ATOM 637 C C . THR A 1 82 ? 5.249 2.712 3.459 1.00 65.50 82 THR A C 1
ATOM 639 O O . THR A 1 82 ? 5.867 2.562 2.406 1.00 65.50 82 THR A O 1
ATOM 642 N N . ASP A 1 83 ? 5.383 1.890 4.500 1.00 75.88 83 ASP A N 1
ATOM 643 C CA . ASP A 1 83 ? 6.435 0.881 4.623 1.00 75.88 83 ASP A CA 1
ATOM 644 C C . ASP A 1 83 ? 6.378 -0.160 3.492 1.00 75.88 83 ASP A C 1
ATOM 646 O O . ASP A 1 83 ? 7.409 -0.521 2.928 1.00 75.88 83 ASP A O 1
ATOM 650 N N . TRP A 1 84 ? 5.180 -0.598 3.078 1.00 76.88 84 TRP A N 1
ATOM 651 C CA . TRP A 1 84 ? 5.036 -1.553 1.968 1.00 76.88 84 TRP A CA 1
ATOM 652 C C . TRP A 1 84 ? 5.554 -0.992 0.637 1.00 76.88 84 TRP A C 1
ATOM 654 O O . TRP A 1 84 ? 6.203 -1.693 -0.146 1.00 76.88 84 TRP A O 1
ATOM 664 N N . CYS A 1 85 ? 5.277 0.286 0.365 1.00 76.62 85 CYS A N 1
ATOM 665 C CA . CYS A 1 85 ? 5.758 0.940 -0.849 1.00 76.62 85 CYS A CA 1
ATOM 666 C C . CYS A 1 85 ? 7.287 1.030 -0.878 1.00 76.62 85 CYS A C 1
ATOM 668 O O . CYS A 1 85 ? 7.889 0.862 -1.941 1.00 76.62 85 CYS A O 1
ATOM 670 N N . ASP A 1 86 ? 7.897 1.289 0.275 1.00 82.75 86 ASP A N 1
ATOM 671 C CA . ASP A 1 86 ? 9.344 1.414 0.405 1.00 82.75 86 ASP A CA 1
ATOM 672 C C . ASP A 1 86 ? 10.039 0.058 0.273 1.00 82.75 86 ASP A C 1
ATOM 674 O O . ASP A 1 86 ? 11.050 -0.039 -0.425 1.00 82.75 86 ASP A O 1
ATOM 678 N N . VAL A 1 87 ? 9.453 -1.006 0.834 1.00 84.94 87 VAL A N 1
ATOM 679 C CA . VAL A 1 87 ? 9.927 -2.386 0.640 1.00 84.94 87 VAL A CA 1
ATOM 680 C C . VAL A 1 87 ? 9.943 -2.746 -0.842 1.00 84.94 87 VAL A C 1
ATOM 682 O O . VAL A 1 87 ? 10.963 -3.200 -1.353 1.00 84.94 87 VAL A O 1
ATOM 685 N N . MET A 1 88 ? 8.851 -2.491 -1.564 1.00 83.69 88 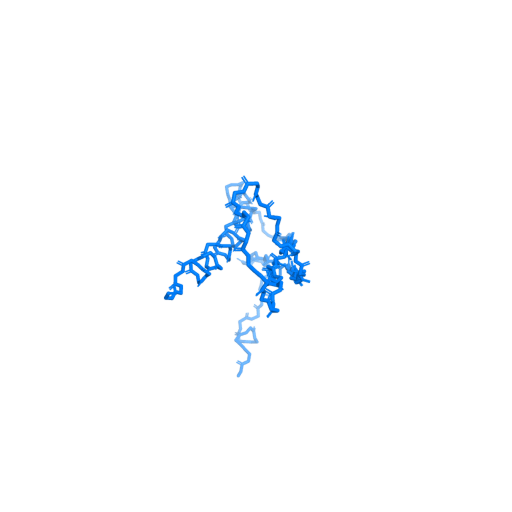MET A N 1
ATOM 686 C CA . MET A 1 88 ? 8.773 -2.805 -2.990 1.00 83.69 88 MET A CA 1
ATOM 687 C C . MET A 1 88 ? 9.803 -2.017 -3.822 1.00 83.69 88 MET A C 1
ATOM 689 O O . MET A 1 88 ? 10.457 -2.602 -4.688 1.00 83.69 88 MET A O 1
ATOM 693 N N . LEU A 1 89 ? 10.031 -0.732 -3.521 1.00 83.44 89 LEU A N 1
ATOM 694 C CA . LEU A 1 89 ? 11.104 0.047 -4.152 1.00 83.44 89 LEU A CA 1
ATOM 695 C C . LEU A 1 89 ? 12.497 -0.503 -3.831 1.00 83.44 89 LEU A C 1
ATOM 697 O O . LEU A 1 89 ? 13.342 -0.581 -4.724 1.00 83.44 89 LEU A O 1
ATOM 701 N N . ALA A 1 90 ? 12.754 -0.868 -2.574 1.00 86.62 90 ALA A N 1
ATOM 702 C CA . ALA A 1 90 ? 14.025 -1.445 -2.154 1.00 86.62 90 ALA A CA 1
ATOM 703 C C . ALA A 1 90 ? 14.292 -2.778 -2.869 1.00 86.62 90 ALA A C 1
ATOM 705 O O . ALA A 1 90 ? 15.395 -2.983 -3.375 1.00 86.62 90 ALA A O 1
ATOM 706 N N . SER A 1 91 ? 13.276 -3.638 -2.999 1.00 87.50 91 SER A N 1
ATOM 707 C CA . SER A 1 91 ? 13.367 -4.895 -3.748 1.00 87.50 91 SER A CA 1
ATOM 708 C C . SER A 1 91 ? 13.669 -4.662 -5.227 1.00 87.50 91 SER A C 1
ATOM 710 O O . SER A 1 91 ? 14.578 -5.287 -5.767 1.00 87.50 91 SER A O 1
ATOM 712 N N . MET A 1 92 ? 12.963 -3.734 -5.884 1.00 85.12 92 MET A N 1
ATOM 713 C CA . MET A 1 92 ? 13.226 -3.405 -7.290 1.00 85.12 92 MET A CA 1
ATOM 714 C C . MET A 1 92 ? 14.642 -2.870 -7.487 1.00 85.12 92 MET A C 1
ATOM 716 O O . MET A 1 92 ? 15.339 -3.316 -8.391 1.00 85.12 92 MET A O 1
ATOM 720 N N . ARG A 1 93 ? 15.095 -1.954 -6.622 1.00 85.25 93 ARG A N 1
ATOM 721 C CA . ARG A 1 93 ? 16.469 -1.440 -6.666 1.00 85.25 93 ARG A CA 1
ATOM 722 C C . ARG A 1 93 ? 17.475 -2.568 -6.503 1.00 85.25 93 ARG A C 1
ATOM 724 O O . ARG A 1 93 ? 18.344 -2.686 -7.347 1.00 85.25 93 ARG A O 1
ATOM 731 N N . SER A 1 94 ? 17.308 -3.429 -5.501 1.00 87.88 94 SER A N 1
ATOM 732 C CA . SER A 1 94 ? 18.207 -4.564 -5.277 1.00 87.88 94 SER A CA 1
ATOM 733 C C . SER A 1 94 ? 18.295 -5.503 -6.483 1.00 87.88 94 SER A C 1
ATOM 735 O O . SER A 1 94 ? 19.374 -6.014 -6.756 1.00 87.88 94 SER A O 1
ATOM 737 N N . LEU A 1 95 ? 17.189 -5.744 -7.193 1.00 86.31 95 LEU A N 1
ATOM 738 C CA . LEU A 1 95 ? 17.182 -6.584 -8.395 1.00 86.31 95 LEU A CA 1
ATOM 739 C C . LEU A 1 95 ? 17.846 -5.886 -9.588 1.00 86.31 95 LEU A C 1
ATOM 741 O O . LEU A 1 95 ? 18.595 -6.516 -10.325 1.00 86.31 95 LEU A O 1
ATOM 745 N N . LEU A 1 96 ? 17.589 -4.589 -9.768 1.00 81.56 96 LEU A N 1
ATOM 746 C CA . LEU A 1 96 ? 18.123 -3.804 -10.882 1.00 81.56 96 LEU A CA 1
ATOM 747 C C . LEU A 1 96 ? 19.607 -3.453 -10.706 1.00 81.56 96 LEU A C 1
ATOM 749 O O . LEU A 1 96 ? 20.323 -3.356 -11.694 1.00 81.56 96 LEU A O 1
ATOM 753 N 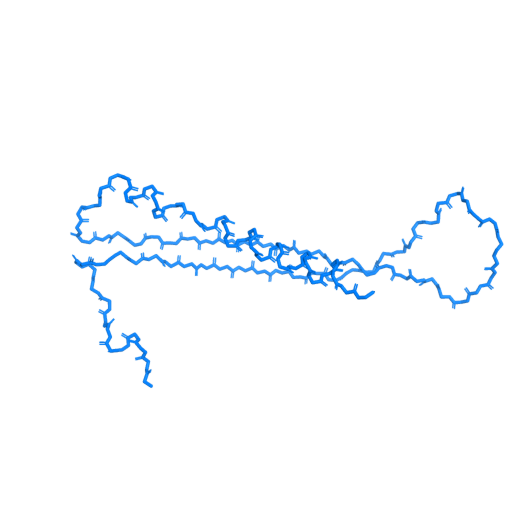N . THR A 1 97 ? 20.073 -3.261 -9.469 1.00 77.81 97 THR A N 1
ATOM 754 C CA . THR A 1 97 ? 21.477 -2.945 -9.154 1.00 77.81 97 THR A CA 1
ATOM 755 C C . THR A 1 97 ? 22.302 -4.176 -8.782 1.00 77.81 97 THR A C 1
ATOM 757 O O . THR A 1 97 ? 23.501 -4.045 -8.568 1.00 77.81 97 THR A O 1
ATOM 760 N N . GLY A 1 98 ? 21.666 -5.340 -8.620 1.00 63.69 98 GLY A N 1
ATOM 761 C CA . GLY A 1 98 ? 22.297 -6.597 -8.202 1.00 63.69 98 GLY A CA 1
ATOM 762 C C . GLY A 1 98 ? 22.454 -7.640 -9.315 1.00 63.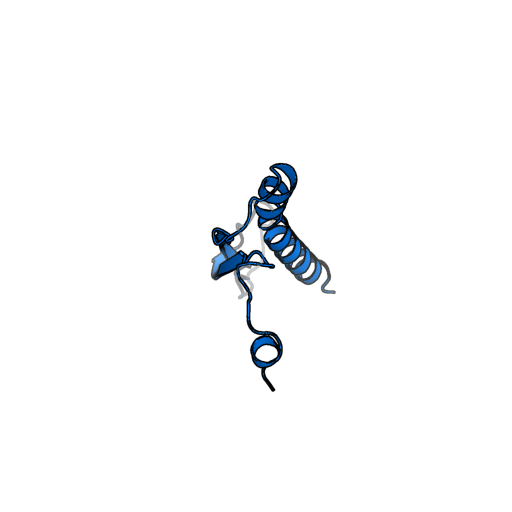69 98 GLY A C 1
ATOM 763 O O . GLY A 1 98 ? 22.821 -8.773 -9.014 1.00 63.69 98 GLY A O 1
ATOM 764 N N . GLY A 1 99 ? 22.147 -7.295 -10.570 1.00 51.22 99 GLY A N 1
ATOM 765 C CA . GLY A 1 99 ? 22.490 -8.116 -11.738 1.00 51.22 99 GLY A CA 1
ATOM 766 C C . GLY A 1 99 ? 23.988 -8.022 -12.083 1.00 51.22 99 GLY A C 1
ATOM 767 O O . GLY A 1 99 ? 24.609 -7.038 -11.684 1.00 51.22 99 GLY A O 1
ATOM 768 N N . PRO A 1 100 ? 24.563 -9.040 -12.759 1.00 45.94 100 PRO A N 1
ATOM 769 C CA . PRO A 1 100 ? 26.003 -9.161 -13.023 1.00 45.94 100 PRO A CA 1
ATOM 770 C C . PRO A 1 100 ? 26.595 -7.998 -13.825 1.00 45.94 100 PRO A C 1
ATOM 772 O O . PRO A 1 100 ? 25.858 -7.404 -14.646 1.00 45.94 100 PRO A O 1
#

pLDDT: mean 78.82, std 14.33, range [42.06, 94.44]

Sequence (100 aa):
VDVDDLYPYNPSEYVRKDYSGAVVLTAMKRKKEVGESSATTEGPEDEDELVVVMRRAGYVKIHRPAFPLPELAQQALLTGMTDWCDVMLASMRSLLTGGP

Foldseek 3Di:
DPVCVVPPDDLQPDKDKDKDKDKDKDKDWAQDPPDPPDDDDDDPDSPGDIDIDMDMDMDMDIDDGPDDDDPVRVVVSVPDPVVVVVVVVVVVCCVVVVDD

Secondary structure (DSSP, 8-state):
--HHHHS---TTT---EEEEEEEEEEEEEEPPP--S-------S----EEEEEEEEEEEEEEPPPSSPPPHHHHHHHHSSHHHHHHHHHHHHHHHHHS--